Protein AF-A0A7L5XX58-F1 (afdb_monomer)

Secondary structure (DSSP, 8-state):
-HHHHHHHHHHHHH---HHHHHHHHHHHHHHHHHHTT--HHHHHHHHHHHHHHHHTS------TT---S----TTHHHHHHHHHHHHHHHHHHHHHSPPPPPPPGGG---PPPPPP--

Radius of gyration: 28.57 Å; Cα contacts (8 Å, |Δi|>4): 35; chains: 1; bounding box: 74×67×42 Å

Structure (mmCIF, N/CA/C/O backbone):
data_AF-A0A7L5XX58-F1
#
_entry.id   AF-A0A7L5XX58-F1
#
loop_
_atom_site.group_PDB
_atom_site.id
_atom_site.type_symbol
_atom_site.label_atom_id
_atom_site.label_alt_id
_atom_site.label_comp_id
_atom_site.label_asym_id
_atom_site.label_entity_id
_atom_site.label_seq_id
_atom_site.pdbx_PDB_ins_code
_atom_site.Cartn_x
_atom_site.Cartn_y
_atom_site.Cartn_z
_atom_site.occupancy
_atom_site.B_iso_or_equiv
_atom_site.auth_seq_id
_atom_site.auth_comp_id
_atom_site.auth_asym_id
_atom_site.auth_atom_id
_atom_site.pdbx_PDB_model_num
ATOM 1 N N . MET A 1 1 ? -2.709 -7.610 6.105 1.00 77.69 1 MET A N 1
ATOM 2 C CA . MET A 1 1 ? -3.744 -6.555 6.143 1.00 77.69 1 MET A CA 1
ATOM 3 C C . MET A 1 1 ? -4.716 -6.799 4.967 1.00 77.69 1 MET A C 1
ATOM 5 O O . MET A 1 1 ? -4.317 -7.492 4.032 1.00 77.69 1 MET A O 1
ATOM 9 N N . ILE A 1 2 ? -6.007 -6.428 5.061 1.00 89.56 2 ILE A N 1
ATOM 10 C CA . ILE A 1 2 ? -7.025 -6.839 4.059 1.00 89.56 2 ILE A CA 1
ATOM 11 C C . ILE A 1 2 ? -6.814 -6.135 2.718 1.00 89.56 2 ILE A C 1
ATOM 13 O O . ILE A 1 2 ? -6.962 -6.775 1.679 1.00 89.56 2 ILE A O 1
ATOM 17 N N . HIS A 1 3 ? -6.389 -4.870 2.749 1.00 93.19 3 HIS A N 1
ATOM 18 C CA . HIS A 1 3 ? -6.084 -4.095 1.553 1.00 93.19 3 HIS A CA 1
ATOM 19 C C . HIS A 1 3 ? -5.034 -4.790 0.672 1.00 93.19 3 HIS A C 1
ATOM 21 O O . HIS A 1 3 ? -5.299 -5.003 -0.502 1.00 93.19 3 HIS A O 1
ATOM 27 N N . GLU A 1 4 ? -3.922 -5.292 1.213 1.00 90.56 4 GLU A N 1
ATOM 28 C CA . GLU A 1 4 ? -2.876 -5.961 0.422 1.00 90.56 4 GLU A CA 1
ATOM 29 C C . GLU A 1 4 ? -3.365 -7.262 -0.235 1.00 90.56 4 GLU A C 1
ATOM 31 O O . GLU A 1 4 ? -3.028 -7.553 -1.381 1.00 90.56 4 GLU A O 1
ATOM 36 N N . ARG A 1 5 ? -4.188 -8.053 0.467 1.00 93.31 5 ARG A N 1
ATOM 37 C CA . ARG A 1 5 ? -4.749 -9.291 -0.104 1.00 93.31 5 ARG A CA 1
ATOM 38 C C . ARG A 1 5 ? -5.707 -8.993 -1.251 1.00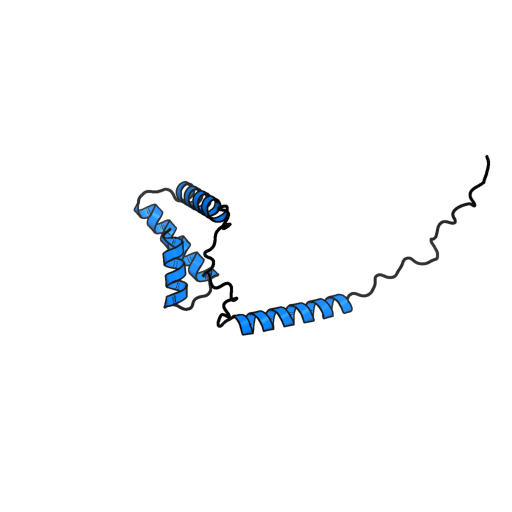 93.31 5 ARG A C 1
ATOM 40 O O . ARG A 1 5 ? -5.680 -9.689 -2.258 1.00 93.31 5 ARG A O 1
ATOM 47 N N . VAL A 1 6 ? -6.541 -7.971 -1.086 1.00 94.50 6 VAL A N 1
ATOM 48 C CA . VAL A 1 6 ? -7.502 -7.540 -2.104 1.00 94.50 6 VAL A CA 1
ATOM 49 C C . VAL A 1 6 ? -6.782 -6.924 -3.301 1.00 94.50 6 VAL A C 1
ATOM 51 O O . VAL A 1 6 ? -7.096 -7.271 -4.431 1.00 94.50 6 VAL A O 1
ATOM 54 N N . GLU A 1 7 ? -5.794 -6.061 -3.067 1.00 92.56 7 GLU A N 1
ATOM 55 C CA . GLU A 1 7 ? -4.992 -5.433 -4.119 1.00 92.56 7 GLU A CA 1
ATOM 56 C C . GLU A 1 7 ? -4.292 -6.496 -4.976 1.00 92.56 7 GLU A C 1
ATOM 58 O O . GLU A 1 7 ? -4.434 -6.485 -6.197 1.00 92.56 7 GLU A O 1
ATOM 63 N N . LYS A 1 8 ? -3.637 -7.479 -4.341 1.00 92.44 8 LYS A N 1
ATOM 64 C CA . LYS A 1 8 ? -2.985 -8.598 -5.038 1.00 92.44 8 LYS A CA 1
ATOM 65 C C . LYS A 1 8 ? -3.969 -9.453 -5.830 1.00 92.44 8 LYS A C 1
ATOM 67 O O . LYS A 1 8 ? -3.692 -9.746 -6.987 1.00 92.44 8 LYS A O 1
ATOM 72 N N . ALA A 1 9 ? -5.111 -9.812 -5.245 1.00 93.62 9 ALA A N 1
ATOM 73 C CA . ALA A 1 9 ? -6.129 -10.591 -5.947 1.00 93.62 9 ALA A CA 1
ATOM 74 C C . ALA A 1 9 ? -6.670 -9.841 -7.174 1.00 93.62 9 ALA A C 1
ATOM 76 O O . ALA A 1 9 ? -6.797 -10.418 -8.246 1.00 93.62 9 ALA A O 1
ATOM 77 N N . ILE A 1 10 ? -6.924 -8.534 -7.057 1.00 92.31 10 ILE A N 1
ATOM 78 C CA . ILE A 1 10 ? -7.417 -7.728 -8.180 1.00 92.31 10 ILE A CA 1
ATOM 79 C C . ILE A 1 10 ? -6.363 -7.615 -9.290 1.00 92.31 10 ILE A C 1
ATOM 81 O O . ILE A 1 10 ? -6.699 -7.743 -10.467 1.00 92.31 10 ILE A O 1
ATOM 85 N N . LEU A 1 11 ? -5.093 -7.419 -8.928 1.00 87.44 11 LEU A N 1
ATOM 86 C CA . LEU A 1 11 ? -3.990 -7.402 -9.891 1.00 87.44 11 LEU A CA 1
ATOM 87 C C . LEU A 1 11 ? -3.860 -8.737 -10.635 1.00 87.44 11 LEU A C 1
ATOM 89 O O . LEU A 1 11 ? -3.679 -8.740 -11.849 1.00 87.44 11 LEU A O 1
ATOM 93 N N . GLN A 1 12 ? -3.982 -9.854 -9.918 1.00 89.56 12 GLN A N 1
ATOM 94 C CA . GLN A 1 12 ? -3.822 -11.200 -10.471 1.00 89.56 12 GLN A CA 1
ATOM 95 C C . GLN A 1 12 ? -5.009 -11.633 -11.335 1.00 89.56 12 GLN A C 1
ATOM 97 O O . GLN A 1 12 ? -4.812 -12.096 -12.456 1.00 89.56 12 GLN A O 1
ATOM 102 N N . ASP A 1 13 ? -6.232 -11.466 -10.834 1.00 90.69 13 ASP A N 1
ATOM 103 C CA . ASP A 1 13 ? -7.424 -12.061 -11.446 1.00 90.69 13 ASP A CA 1
ATOM 104 C C . ASP A 1 13 ? -8.031 -11.178 -12.543 1.00 90.69 13 ASP A C 1
ATOM 106 O O . ASP A 1 13 ? -8.714 -11.676 -13.437 1.00 90.69 13 ASP A O 1
ATOM 110 N N . TYR A 1 14 ? -7.792 -9.864 -12.485 1.00 86.38 14 TYR A N 1
ATOM 111 C CA . TYR A 1 14 ? -8.425 -8.895 -13.385 1.00 86.38 14 TYR A CA 1
ATOM 112 C C . TYR A 1 14 ? -7.430 -8.096 -14.230 1.00 86.38 14 TYR A C 1
ATOM 114 O O . TYR A 1 14 ? -7.864 -7.223 -14.981 1.00 86.38 14 TYR A O 1
ATOM 122 N N . ALA A 1 15 ? -6.124 -8.377 -14.118 1.00 81.38 15 ALA A N 1
ATOM 123 C CA . ALA A 1 15 ? -5.057 -7.711 -14.872 1.00 81.38 15 ALA A CA 1
ATOM 124 C C . ALA A 1 15 ? -5.199 -6.173 -14.892 1.00 81.38 15 ALA A C 1
ATOM 126 O O . ALA A 1 15 ? -4.964 -5.509 -15.902 1.00 81.38 15 ALA A O 1
ATOM 127 N N . THR A 1 16 ? -5.663 -5.593 -13.782 1.00 80.06 16 THR A N 1
ATOM 128 C CA . THR A 1 16 ? -5.876 -4.146 -13.676 1.00 80.06 16 THR A CA 1
ATOM 129 C C . THR A 1 16 ? -4.570 -3.423 -13.388 1.00 80.06 16 THR A C 1
ATOM 131 O O . THR A 1 16 ? -3.655 -3.995 -12.810 1.00 80.06 16 THR A O 1
ATOM 134 N N . ILE A 1 17 ? -4.527 -2.119 -13.651 1.00 83.81 17 ILE A N 1
ATOM 135 C CA . ILE A 1 17 ? -3.411 -1.281 -13.212 1.00 83.81 17 ILE A CA 1
ATOM 136 C C . ILE A 1 17 ? -3.422 -1.066 -11.687 1.00 83.81 17 I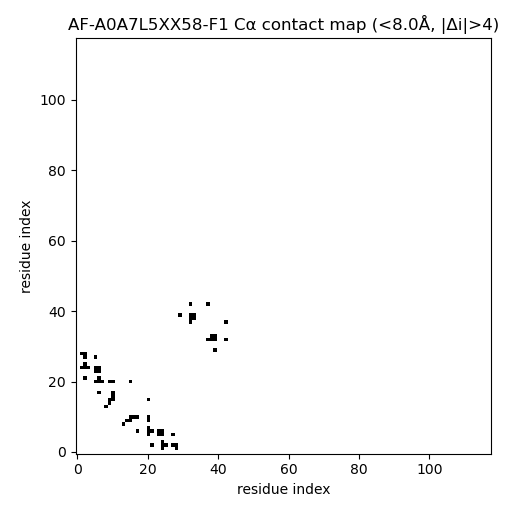LE A C 1
ATOM 138 O O . ILE A 1 17 ? -4.482 -0.902 -11.071 1.00 83.81 17 ILE A O 1
ATOM 142 N N . TYR A 1 18 ? -2.227 -0.984 -11.092 1.00 84.00 18 TYR A N 1
ATOM 143 C CA . TYR A 1 18 ? -2.014 -0.775 -9.652 1.00 84.00 18 TYR A CA 1
ATOM 144 C C . TYR A 1 18 ? -2.874 0.344 -9.029 1.00 84.00 18 TYR A C 1
ATOM 146 O O . TYR A 1 18 ? -3.534 0.077 -8.022 1.00 84.00 18 TYR A O 1
ATOM 154 N N . PRO A 1 19 ? -2.982 1.560 -9.611 1.00 90.81 19 PRO A N 1
ATOM 155 C CA . PRO A 1 19 ? -3.775 2.631 -9.003 1.00 90.81 19 PRO A CA 1
ATOM 156 C C . PRO A 1 19 ? -5.255 2.272 -8.819 1.00 90.81 19 PRO A C 1
ATOM 158 O O . PRO A 1 19 ? -5.880 2.672 -7.835 1.00 90.81 19 PRO A O 1
ATOM 161 N N . SER A 1 20 ? -5.828 1.512 -9.753 1.00 89.81 20 SER A N 1
ATOM 162 C CA . SER A 1 20 ? -7.227 1.089 -9.690 1.00 89.81 20 SER A CA 1
ATOM 163 C C . SER A 1 20 ? -7.428 -0.011 -8.651 1.00 89.81 20 SER A C 1
ATOM 165 O O . SER A 1 20 ? -8.344 0.096 -7.833 1.00 89.81 20 SER A O 1
ATOM 167 N N . ALA A 1 21 ? -6.549 -1.018 -8.631 1.00 91.50 21 ALA A N 1
ATOM 168 C CA . ALA A 1 21 ? -6.568 -2.076 -7.621 1.00 91.50 21 ALA A CA 1
ATOM 169 C C . ALA A 1 21 ? -6.463 -1.496 -6.202 1.00 91.50 21 ALA A C 1
ATOM 171 O O . ALA A 1 21 ? -7.263 -1.834 -5.326 1.00 91.50 21 ALA A O 1
ATOM 172 N N . HIS A 1 22 ? -5.561 -0.532 -6.016 1.00 93.12 22 HIS A N 1
ATOM 173 C CA . HIS A 1 22 ? -5.353 0.169 -4.755 1.00 93.12 22 HIS A CA 1
ATOM 174 C C . HIS A 1 22 ? -6.618 0.888 -4.261 1.00 93.12 22 HIS A C 1
ATOM 176 O O . HIS A 1 22 ? -7.003 0.776 -3.098 1.00 93.12 22 HIS A O 1
ATOM 182 N N . GLN A 1 23 ? -7.323 1.606 -5.142 1.00 95.44 23 GLN A N 1
ATOM 183 C CA . GLN A 1 23 ? -8.558 2.302 -4.763 1.00 95.44 23 GLN A CA 1
ATOM 184 C C . GLN A 1 23 ? -9.675 1.341 -4.349 1.00 95.44 23 GLN A C 1
ATOM 186 O O . GLN A 1 23 ? -10.453 1.650 -3.441 1.00 95.44 23 GLN A O 1
ATOM 191 N N . VAL A 1 24 ? -9.786 0.193 -5.019 1.00 95.31 24 VAL A N 1
ATOM 192 C CA . VAL A 1 24 ? -10.781 -0.827 -4.670 1.00 95.31 24 VAL A CA 1
ATOM 193 C C . VAL A 1 24 ? -10.436 -1.464 -3.325 1.00 95.31 24 VAL A C 1
ATOM 195 O O . VAL A 1 24 ? -11.313 -1.562 -2.463 1.00 95.31 24 VAL A O 1
ATOM 198 N N . ALA A 1 25 ? -9.166 -1.807 -3.108 1.00 95.69 25 ALA A N 1
ATOM 199 C CA . ALA A 1 25 ? -8.667 -2.320 -1.838 1.00 95.69 25 ALA A CA 1
ATOM 200 C C . ALA A 1 25 ? -8.965 -1.363 -0.670 1.00 95.69 25 ALA A C 1
ATOM 202 O O . ALA A 1 25 ? -9.574 -1.784 0.316 1.00 95.69 25 ALA A O 1
ATOM 203 N N . LEU A 1 26 ? -8.690 -0.064 -0.835 1.00 95.81 26 LEU A N 1
ATOM 204 C CA . LEU A 1 26 ? -8.958 0.965 0.176 1.00 95.81 26 LEU A CA 1
ATOM 205 C C . LEU A 1 26 ? -10.454 1.064 0.526 1.00 95.81 26 LEU A C 1
ATOM 207 O O . LEU A 1 26 ? -10.843 1.242 1.683 1.00 95.81 26 LEU A O 1
ATOM 211 N N . ARG A 1 27 ? -11.330 0.955 -0.481 1.00 96.88 27 ARG A N 1
ATOM 212 C CA . ARG A 1 27 ? -12.789 0.990 -0.280 1.00 96.88 27 ARG A CA 1
ATOM 213 C C . ARG A 1 27 ? -13.280 -0.238 0.478 1.00 96.88 27 ARG A C 1
ATOM 215 O O . ARG A 1 27 ? -14.117 -0.093 1.370 1.00 96.88 27 ARG A O 1
ATOM 222 N N . ILE A 1 28 ? -12.765 -1.417 0.138 1.00 97.00 28 ILE A N 1
ATOM 223 C CA . ILE A 1 28 ? -13.108 -2.672 0.814 1.00 97.00 28 ILE A CA 1
ATOM 224 C C . ILE A 1 28 ? -12.614 -2.649 2.260 1.00 97.00 28 ILE A C 1
ATOM 226 O O . ILE A 1 28 ? -13.374 -2.983 3.166 1.00 97.00 28 ILE A O 1
ATOM 230 N N . GLU A 1 29 ? -11.393 -2.183 2.502 1.00 96.25 29 GLU A N 1
ATOM 231 C CA . GLU A 1 29 ? -10.843 -2.065 3.850 1.00 96.25 29 GLU A CA 1
ATOM 232 C C . GLU A 1 29 ? -11.649 -1.091 4.716 1.00 96.25 29 GLU A C 1
ATOM 234 O O . GLU A 1 29 ? -12.027 -1.426 5.840 1.00 96.25 29 GLU A O 1
ATOM 239 N N . ARG A 1 30 ? -12.033 0.070 4.172 1.00 96.81 30 ARG A N 1
ATOM 240 C CA . ARG A 1 30 ? -12.922 1.010 4.869 1.00 96.81 30 ARG A CA 1
ATOM 241 C C . ARG A 1 30 ? -14.280 0.395 5.199 1.00 96.81 30 ARG A C 1
ATOM 243 O O . ARG A 1 30 ? -14.814 0.640 6.282 1.00 96.81 30 ARG A O 1
ATOM 250 N N . ALA A 1 31 ? -14.852 -0.383 4.282 1.00 97.00 31 ALA A N 1
ATOM 251 C CA . ALA A 1 31 ? -16.109 -1.084 4.522 1.00 97.00 31 ALA A CA 1
ATOM 252 C C . ALA A 1 31 ? -15.960 -2.159 5.613 1.00 97.00 31 ALA A C 1
ATOM 254 O O . ALA A 1 31 ? -16.823 -2.257 6.484 1.00 97.00 31 ALA A O 1
ATOM 255 N N . ALA A 1 32 ? -14.851 -2.901 5.616 1.00 96.06 32 ALA A N 1
ATOM 256 C CA . ALA A 1 32 ? -14.540 -3.896 6.636 1.00 96.06 32 ALA A CA 1
ATOM 257 C C . ALA A 1 32 ? -14.354 -3.256 8.022 1.00 96.06 32 ALA A C 1
ATOM 259 O O . ALA A 1 32 ? -14.961 -3.718 8.986 1.00 96.06 32 ALA A O 1
ATOM 260 N N . ALA A 1 33 ? -13.609 -2.148 8.115 1.00 95.88 33 ALA A N 1
ATOM 261 C CA . ALA A 1 33 ? -13.450 -1.380 9.352 1.00 95.88 33 ALA A CA 1
ATOM 262 C C . ALA A 1 33 ? -14.811 -0.915 9.898 1.00 95.88 33 ALA A C 1
ATOM 264 O O . ALA A 1 33 ? -15.123 -1.117 11.072 1.00 95.88 33 ALA A O 1
ATOM 265 N N . LYS A 1 34 ? -15.675 -0.384 9.023 1.00 97.12 34 LYS A N 1
ATOM 266 C CA . LYS A 1 34 ? -17.041 0.005 9.393 1.00 97.12 34 LYS A CA 1
ATOM 267 C C . LYS A 1 34 ? -17.868 -1.186 9.892 1.00 97.12 34 LYS A C 1
ATOM 269 O O . LYS A 1 34 ? -18.595 -1.034 10.870 1.00 97.12 34 LYS A O 1
ATOM 274 N N . ALA A 1 35 ? -17.772 -2.347 9.243 1.00 97.44 35 ALA A N 1
ATOM 275 C CA . ALA A 1 35 ? -18.536 -3.543 9.606 1.00 97.44 35 ALA A CA 1
ATOM 276 C C . ALA A 1 35 ? -18.179 -4.082 11.001 1.00 97.44 35 ALA A C 1
ATOM 278 O O . ALA A 1 35 ? -19.050 -4.606 11.689 1.00 97.44 35 ALA A O 1
ATOM 279 N N . VAL A 1 36 ? -16.931 -3.900 11.443 1.00 96.12 36 VAL A N 1
ATOM 280 C CA . VAL A 1 36 ? -16.482 -4.271 12.797 1.00 96.12 36 VAL A CA 1
ATOM 281 C C . VAL A 1 36 ? -16.648 -3.143 13.824 1.00 96.12 36 VAL A C 1
ATOM 283 O O . VAL A 1 36 ? -16.181 -3.260 14.952 1.00 96.12 36 VAL A O 1
ATOM 286 N N . GLY A 1 37 ? -17.302 -2.037 13.450 1.00 97.00 37 GLY A N 1
ATOM 287 C CA . GLY A 1 37 ? -17.534 -0.893 14.335 1.00 97.00 37 GLY A CA 1
ATOM 288 C C . GLY A 1 37 ? -16.304 -0.012 14.573 1.00 97.00 37 GLY A C 1
ATOM 289 O O . GLY A 1 37 ? -16.332 0.847 15.453 1.00 97.00 37 GLY A O 1
ATOM 290 N N . ALA A 1 38 ? -15.231 -0.186 13.799 1.00 96.19 38 ALA A N 1
ATOM 291 C CA . ALA A 1 38 ? -14.039 0.640 13.910 1.00 96.19 38 ALA A CA 1
ATOM 292 C C . ALA A 1 38 ? -14.218 1.962 13.131 1.00 96.19 38 ALA A C 1
ATOM 294 O O . ALA A 1 38 ? -14.532 1.945 11.935 1.00 96.19 38 ALA A O 1
ATOM 295 N N . PRO A 1 39 ? -14.003 3.132 13.762 1.00 96.75 39 PRO A N 1
ATOM 296 C CA . PRO A 1 39 ? -13.997 4.403 13.048 1.00 96.75 39 PRO A CA 1
ATOM 297 C C . PRO A 1 39 ? -12.820 4.462 12.064 1.00 96.75 39 PRO A C 1
ATOM 299 O O . PRO A 1 39 ? -11.699 4.078 12.394 1.00 96.75 39 PRO A O 1
ATOM 302 N N . TRP A 1 40 ? -13.067 4.993 10.859 1.00 96.50 40 TRP A N 1
ATOM 303 C CA . TRP A 1 40 ? -12.074 4.980 9.777 1.00 96.50 40 TRP A CA 1
ATOM 304 C C . TRP A 1 40 ? -10.767 5.688 10.145 1.00 96.50 40 TRP A C 1
ATOM 306 O O . TRP A 1 40 ? -9.708 5.106 9.981 1.00 96.50 40 TRP A O 1
ATOM 316 N N . LYS A 1 41 ? -10.823 6.924 10.663 1.00 97.12 41 LYS A N 1
ATOM 317 C CA . LYS A 1 41 ? -9.605 7.713 10.927 1.00 97.12 41 LYS A CA 1
ATOM 318 C C . LYS A 1 41 ? -8.637 7.030 11.914 1.00 97.12 41 LYS A C 1
ATOM 320 O O . LYS A 1 41 ? -7.461 6.937 11.581 1.00 97.12 41 LYS A O 1
ATOM 325 N N . PRO A 1 42 ? -9.080 6.538 13.091 1.00 97.50 42 PRO A N 1
ATOM 326 C CA . PRO A 1 42 ? -8.192 5.805 13.996 1.00 97.50 42 PRO A CA 1
ATOM 327 C C . PRO A 1 42 ? -7.657 4.500 13.403 1.00 97.50 42 PRO A C 1
ATOM 329 O O . PRO A 1 42 ? -6.493 4.175 13.607 1.00 97.50 42 PRO A O 1
ATOM 332 N N . TYR A 1 43 ? -8.490 3.773 12.653 1.00 96.00 43 TYR A N 1
ATOM 333 C CA . TYR A 1 43 ? -8.075 2.542 11.984 1.00 96.00 43 TYR A CA 1
ATOM 334 C C . TYR A 1 43 ? -6.982 2.805 10.939 1.00 96.00 43 TYR A C 1
ATOM 336 O O . TYR A 1 43 ? -5.938 2.165 10.963 1.00 96.00 43 TYR A O 1
ATOM 344 N N . ASP A 1 44 ? -7.208 3.780 10.061 1.00 95.31 44 ASP A N 1
ATOM 345 C CA . ASP A 1 44 ? -6.290 4.187 8.995 1.00 95.31 44 ASP A CA 1
ATOM 346 C C . ASP A 1 44 ? -4.946 4.664 9.564 1.00 95.31 44 ASP A C 1
ATOM 348 O O . ASP A 1 44 ? -3.886 4.242 9.105 1.00 95.31 44 ASP A O 1
ATOM 352 N N . ALA A 1 45 ? -4.975 5.455 10.643 1.00 96.56 45 ALA A N 1
ATOM 353 C CA . ALA A 1 45 ? -3.766 5.875 11.349 1.00 96.56 45 ALA A CA 1
ATOM 354 C C . ALA A 1 45 ? -2.983 4.681 11.923 1.00 96.56 45 ALA A C 1
ATOM 356 O O . ALA A 1 45 ? -1.772 4.599 11.735 1.00 96.56 45 ALA A O 1
ATOM 357 N N . PHE A 1 46 ? -3.673 3.732 12.561 1.00 95.25 46 PHE A N 1
ATOM 358 C CA . PHE A 1 46 ? -3.060 2.524 13.115 1.00 95.25 46 PHE A CA 1
ATOM 359 C C . PHE A 1 46 ? -2.442 1.625 12.032 1.00 95.25 46 PHE A C 1
ATOM 361 O O . PHE A 1 46 ? -1.307 1.171 12.171 1.00 95.25 46 PHE A O 1
ATOM 368 N N . ILE A 1 47 ? -3.155 1.386 10.928 1.00 93.19 47 ILE A N 1
ATOM 369 C CA . ILE A 1 47 ? -2.627 0.614 9.794 1.00 93.19 47 ILE A CA 1
ATOM 370 C C . ILE A 1 47 ? -1.436 1.330 9.145 1.00 93.19 47 ILE A C 1
ATOM 372 O O . ILE A 1 47 ? -0.450 0.676 8.800 1.00 93.19 47 ILE A O 1
ATOM 376 N N . THR A 1 48 ? -1.488 2.658 9.020 1.00 93.50 48 THR A N 1
ATOM 377 C CA . THR A 1 48 ? -0.377 3.472 8.501 1.00 93.50 48 THR A CA 1
ATOM 378 C C . THR A 1 48 ? 0.857 3.355 9.391 1.00 93.50 48 THR A C 1
ATOM 380 O O . THR A 1 48 ? 1.955 3.110 8.894 1.00 93.50 48 THR A O 1
ATOM 383 N N . GLU A 1 49 ? 0.690 3.468 10.708 1.00 96.00 49 GLU A N 1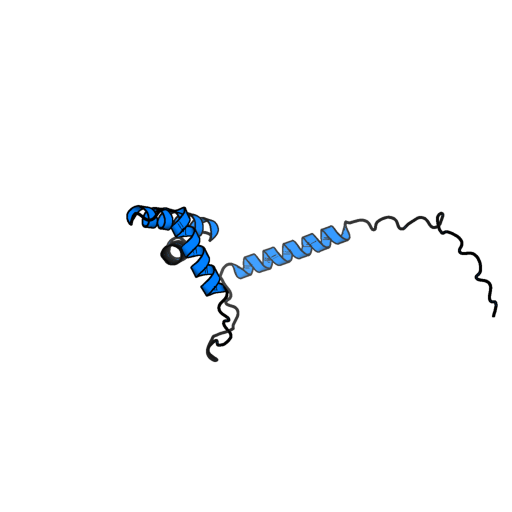
ATOM 384 C CA . GLU A 1 49 ? 1.772 3.303 11.679 1.00 96.00 49 GLU A CA 1
ATOM 385 C C . GLU A 1 49 ? 2.408 1.911 11.584 1.00 96.00 49 GLU A C 1
ATOM 387 O O . GLU A 1 49 ? 3.628 1.801 11.455 1.00 96.00 49 GLU A O 1
ATOM 392 N N . LEU A 1 50 ? 1.596 0.848 11.564 1.00 92.88 50 LEU A N 1
ATOM 393 C CA . LEU A 1 50 ? 2.085 -0.522 11.390 1.00 92.88 50 LEU A CA 1
ATOM 394 C C . LEU A 1 50 ? 2.839 -0.706 10.071 1.00 92.88 50 LEU A C 1
ATOM 396 O O . LEU A 1 50 ? 3.881 -1.359 10.046 1.00 92.88 50 LEU A O 1
ATOM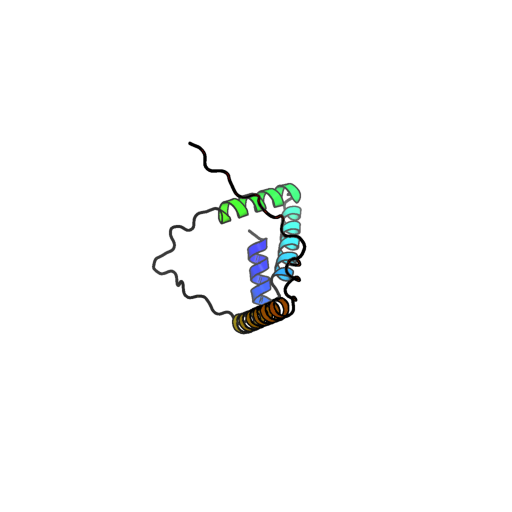 400 N N . SER A 1 51 ? 2.325 -0.132 8.983 1.00 89.06 51 SER A N 1
ATOM 401 C CA . SER A 1 51 ? 2.950 -0.215 7.659 1.00 89.06 51 SER A CA 1
ATOM 402 C C . SER A 1 51 ? 4.311 0.476 7.654 1.00 89.06 51 SER A C 1
ATOM 404 O O . SER A 1 51 ? 5.289 -0.110 7.197 1.00 89.06 51 SER A O 1
ATOM 406 N N . ASN A 1 52 ? 4.408 1.664 8.252 1.00 91.31 52 ASN A N 1
ATOM 407 C CA . ASN A 1 52 ? 5.673 2.379 8.413 1.00 91.31 52 ASN A CA 1
ATOM 408 C C . ASN A 1 52 ? 6.652 1.603 9.298 1.00 91.31 52 ASN A C 1
ATOM 410 O O . ASN A 1 52 ? 7.828 1.499 8.966 1.00 91.31 52 ASN A O 1
ATOM 414 N N . ALA A 1 53 ? 6.175 1.014 10.394 1.00 92.50 53 ALA A N 1
ATOM 415 C CA . ALA A 1 53 ? 7.004 0.212 11.285 1.00 92.50 53 ALA A CA 1
ATOM 416 C C . ALA A 1 53 ? 7.532 -1.062 10.611 1.00 92.50 53 ALA A C 1
ATOM 418 O O . ALA A 1 53 ? 8.626 -1.507 10.940 1.00 92.50 53 ALA A O 1
ATOM 419 N N . ILE A 1 54 ? 6.773 -1.662 9.688 1.00 86.75 54 ILE A N 1
ATOM 420 C CA . ILE A 1 54 ? 7.227 -2.794 8.868 1.00 86.75 54 ILE A CA 1
ATOM 421 C C . ILE A 1 54 ? 8.230 -2.319 7.814 1.00 86.75 54 ILE A C 1
ATOM 423 O O . ILE A 1 54 ? 9.281 -2.936 7.683 1.00 86.75 54 ILE A O 1
ATOM 427 N N . ALA A 1 55 ? 7.933 -1.225 7.110 1.00 83.94 55 ALA A N 1
ATOM 428 C CA . ALA A 1 55 ? 8.796 -0.663 6.071 1.00 83.94 55 ALA A CA 1
ATOM 429 C C . ALA A 1 55 ? 10.140 -0.151 6.618 1.00 83.94 55 ALA A C 1
ATOM 431 O O . ALA A 1 55 ? 11.143 -0.183 5.916 1.00 83.94 55 ALA A O 1
ATOM 432 N N . ALA A 1 56 ? 10.167 0.299 7.873 1.00 87.75 56 ALA A N 1
ATOM 433 C CA . ALA A 1 56 ? 11.379 0.736 8.558 1.00 87.75 56 ALA A CA 1
ATOM 434 C C . ALA A 1 56 ? 12.241 -0.423 9.087 1.00 87.75 56 ALA A C 1
ATOM 436 O O . ALA A 1 56 ? 13.324 -0.174 9.618 1.00 87.75 56 ALA A O 1
ATOM 437 N N . ARG A 1 57 ? 11.778 -1.681 9.001 1.00 83.81 57 ARG A N 1
ATOM 438 C CA . ARG A 1 57 ? 12.594 -2.829 9.413 1.00 83.81 57 ARG A CA 1
ATOM 439 C C . ARG A 1 57 ? 13.764 -2.958 8.458 1.00 83.81 57 ARG A C 1
ATOM 441 O O . ARG A 1 57 ? 13.574 -3.066 7.251 1.00 83.81 57 ARG A O 1
ATOM 448 N N . ASP A 1 58 ? 14.962 -2.995 9.021 1.00 75.00 58 ASP A N 1
ATOM 449 C CA . ASP A 1 58 ? 16.153 -3.257 8.236 1.00 75.00 58 ASP A CA 1
ATOM 450 C C . ASP A 1 58 ? 16.107 -4.706 7.730 1.00 75.00 58 ASP A C 1
ATOM 452 O O . ASP A 1 58 ? 16.074 -5.662 8.511 1.00 75.00 58 ASP A O 1
ATOM 456 N N . HIS A 1 59 ? 16.075 -4.876 6.410 1.00 69.56 59 HIS A N 1
ATOM 457 C CA . HIS A 1 59 ? 16.148 -6.180 5.755 1.00 69.56 59 HIS A CA 1
ATOM 458 C C . HIS A 1 59 ? 17.612 -6.633 5.628 1.00 69.56 59 HIS A C 1
ATOM 460 O O . HIS A 1 59 ? 18.025 -7.161 4.599 1.00 69.56 59 HIS A O 1
ATOM 466 N N . ALA A 1 60 ? 18.400 -6.434 6.689 1.00 63.91 60 ALA A N 1
ATOM 467 C CA . ALA A 1 60 ? 19.840 -6.691 6.729 1.00 63.91 60 ALA A CA 1
ATOM 468 C C . ALA A 1 60 ? 20.208 -8.175 6.565 1.00 63.91 60 ALA A C 1
ATOM 470 O O . ALA A 1 60 ? 21.371 -8.514 6.358 1.00 63.91 60 ALA A O 1
ATOM 471 N N . THR A 1 61 ? 19.235 -9.081 6.674 1.00 71.62 61 THR A N 1
ATOM 472 C CA . THR A 1 61 ? 19.448 -10.522 6.534 1.00 71.62 61 THR A CA 1
ATOM 473 C C . THR A 1 61 ? 18.406 -11.100 5.591 1.00 71.62 61 THR A C 1
ATOM 475 O O . THR A 1 61 ? 17.337 -11.556 5.994 1.00 71.62 61 THR A O 1
ATOM 478 N N . VAL A 1 62 ? 18.727 -11.060 4.304 1.00 73.81 62 VAL A N 1
ATOM 479 C CA . VAL A 1 62 ? 18.080 -11.900 3.297 1.00 73.81 62 VAL A CA 1
ATOM 480 C C . VAL A 1 62 ? 18.804 -13.244 3.238 1.00 73.81 62 VAL A C 1
ATOM 482 O O . VAL A 1 62 ? 19.980 -13.334 3.576 1.00 73.81 62 VAL A O 1
ATOM 485 N N . SER A 1 63 ? 18.103 -14.315 2.867 1.00 80.00 63 SER A N 1
ATOM 486 C CA . SER A 1 63 ? 18.753 -15.619 2.697 1.00 80.00 63 SER A CA 1
ATOM 487 C C . SER A 1 63 ? 19.800 -15.544 1.584 1.00 80.00 63 SER A C 1
ATOM 489 O O . SER A 1 63 ? 19.515 -14.983 0.532 1.00 80.00 63 SER A O 1
ATOM 491 N N . ASP A 1 64 ? 20.941 -16.217 1.751 1.00 82.94 64 ASP A N 1
ATOM 492 C CA . ASP A 1 64 ? 21.946 -16.392 0.684 1.00 82.94 64 ASP A CA 1
ATOM 493 C C . ASP A 1 64 ? 21.386 -17.094 -0.568 1.00 82.94 64 ASP A C 1
ATOM 495 O O . ASP A 1 64 ? 22.005 -17.100 -1.628 1.00 82.94 64 ASP A O 1
ATOM 499 N N . ARG A 1 65 ? 20.212 -17.725 -0.446 1.00 83.81 65 ARG A N 1
ATOM 500 C CA . ARG A 1 65 ? 19.476 -18.360 -1.545 1.00 83.81 65 ARG A CA 1
ATOM 501 C C . ARG A 1 65 ? 18.417 -17.456 -2.169 1.00 83.81 65 ARG A C 1
ATOM 503 O O . ARG A 1 65 ? 17.666 -17.928 -3.020 1.00 83.81 65 ARG A O 1
ATOM 510 N N 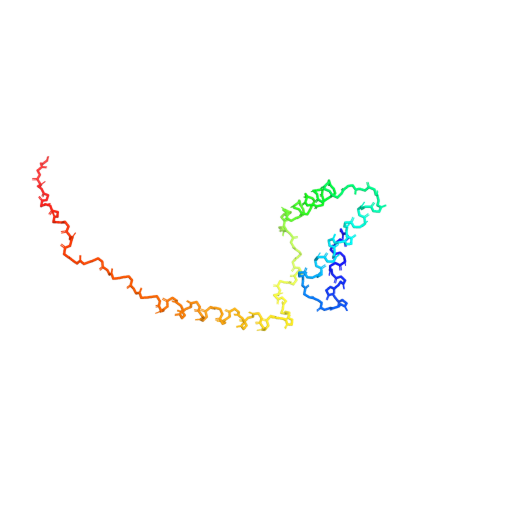. LEU A 1 66 ? 18.291 -16.210 -1.714 1.00 80.62 66 LEU A N 1
ATOM 511 C CA . LEU A 1 66 ? 17.377 -15.263 -2.327 1.00 80.62 66 LEU A CA 1
ATOM 512 C C . LEU A 1 66 ? 17.890 -14.960 -3.731 1.00 80.62 66 LEU A C 1
ATOM 514 O O . LEU A 1 66 ? 19.005 -14.475 -3.906 1.00 80.62 66 LEU A O 1
ATOM 518 N N . ASP A 1 67 ? 17.067 -15.270 -4.722 1.00 80.81 67 ASP A N 1
ATOM 519 C CA . ASP A 1 67 ? 17.339 -14.893 -6.095 1.00 80.81 67 ASP A CA 1
ATOM 520 C C . ASP A 1 67 ? 17.304 -13.363 -6.207 1.00 80.81 67 ASP A C 1
ATOM 522 O O . ASP A 1 67 ? 16.250 -12.739 -6.073 1.00 80.81 67 ASP A O 1
ATOM 526 N N . LEU A 1 68 ? 18.482 -12.762 -6.383 1.00 79.12 68 LEU A N 1
ATOM 527 C CA . LEU A 1 68 ? 18.649 -11.325 -6.595 1.00 79.12 68 LEU A CA 1
ATOM 528 C C . LEU A 1 68 ? 18.588 -10.958 -8.081 1.00 79.12 68 LEU A C 1
ATOM 530 O O . LEU A 1 68 ? 18.841 -9.802 -8.429 1.00 79.12 68 LEU A O 1
ATOM 534 N N . GLN A 1 69 ? 18.296 -11.917 -8.968 1.00 77.25 69 GLN A N 1
ATOM 535 C CA . GLN A 1 69 ? 18.089 -11.615 -10.371 1.00 77.25 69 GLN A CA 1
ATOM 536 C C . GLN A 1 69 ? 16.929 -10.616 -10.491 1.00 77.25 69 GLN A C 1
ATOM 538 O O . GLN A 1 69 ? 15.835 -10.871 -9.980 1.00 77.25 69 GLN A O 1
ATOM 543 N N . PRO A 1 70 ? 17.133 -9.471 -11.165 1.00 70.25 70 PRO A N 1
ATOM 544 C CA . PRO A 1 70 ? 16.035 -8.573 -11.476 1.00 70.25 70 PRO A CA 1
ATOM 545 C C . PRO A 1 70 ? 14.984 -9.348 -12.272 1.00 70.25 70 PRO A C 1
ATOM 547 O O . PRO A 1 70 ? 15.275 -9.876 -13.350 1.00 70.25 70 PRO A O 1
ATOM 550 N N . TYR A 1 71 ? 13.778 -9.462 -11.720 1.00 60.94 71 TYR A N 1
ATOM 551 C CA . TYR A 1 71 ? 12.673 -10.104 -12.417 1.00 60.94 71 TYR A CA 1
ATOM 552 C C . TYR A 1 71 ? 12.247 -9.212 -13.574 1.00 60.94 71 TYR A C 1
ATOM 554 O O . TYR A 1 71 ? 11.722 -8.127 -13.343 1.00 60.94 71 TYR A O 1
ATOM 562 N N . TYR A 1 72 ? 12.459 -9.696 -14.799 1.00 64.69 72 TYR A N 1
ATOM 563 C CA . TYR A 1 72 ? 11.887 -9.081 -15.986 1.00 64.69 72 TYR A CA 1
ATOM 564 C C . TYR A 1 72 ? 10.387 -9.370 -16.027 1.00 64.69 72 TYR A C 1
ATOM 566 O O . TYR A 1 72 ? 9.968 -10.522 -16.167 1.00 64.69 72 TYR A O 1
ATOM 574 N N . THR A 1 73 ? 9.577 -8.332 -15.883 1.00 71.88 73 THR A N 1
ATOM 575 C CA . THR A 1 73 ? 8.125 -8.410 -16.01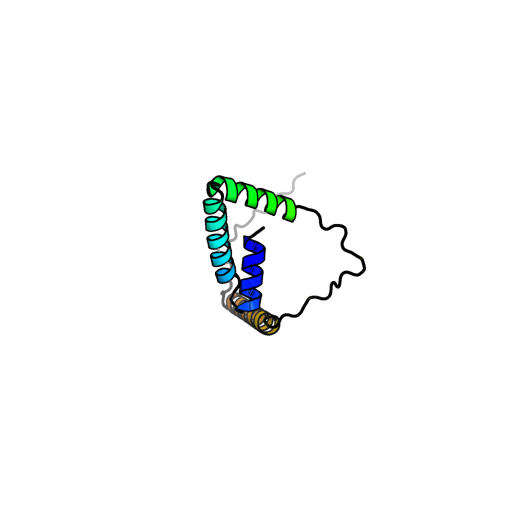6 1.00 71.88 73 THR A CA 1
ATOM 576 C C . THR A 1 73 ? 7.698 -8.203 -17.467 1.00 71.88 73 THR A C 1
ATOM 578 O O . THR A 1 73 ? 8.458 -7.702 -18.297 1.00 71.88 73 THR A O 1
ATOM 581 N N . PHE A 1 74 ? 6.455 -8.573 -17.787 1.00 58.69 74 PHE A N 1
ATOM 582 C CA . PHE A 1 74 ? 5.885 -8.365 -19.123 1.00 58.69 74 PHE A CA 1
ATOM 583 C C . PHE A 1 74 ? 5.879 -6.891 -19.552 1.00 58.69 74 PHE A C 1
ATOM 585 O O . PHE A 1 74 ? 5.916 -6.607 -20.745 1.00 58.69 74 PHE A O 1
ATOM 592 N N . GLU A 1 75 ? 5.871 -5.964 -18.593 1.00 76.94 75 GLU A N 1
ATOM 593 C CA . GLU A 1 75 ? 5.846 -4.523 -18.845 1.00 76.94 75 GLU A CA 1
ATOM 594 C C . GLU A 1 75 ? 7.252 -3.926 -18.986 1.00 76.94 75 GLU A C 1
ATOM 596 O O . GLU A 1 75 ? 7.397 -2.789 -19.428 1.00 76.94 75 GLU A O 1
ATOM 601 N N . ASP A 1 76 ? 8.309 -4.665 -18.640 1.00 79.69 76 ASP A N 1
ATOM 602 C CA . ASP A 1 76 ? 9.654 -4.092 -18.559 1.00 79.69 76 ASP A CA 1
ATOM 603 C C . ASP A 1 76 ? 10.195 -3.678 -19.922 1.00 79.69 76 ASP A C 1
ATOM 605 O O . ASP A 1 76 ? 10.880 -2.664 -20.023 1.00 79.69 76 ASP A O 1
ATOM 609 N N . ALA A 1 77 ? 9.849 -4.401 -20.989 1.00 79.25 77 ALA A N 1
ATOM 610 C CA . ALA A 1 77 ? 10.220 -4.006 -22.345 1.00 79.25 77 ALA A CA 1
ATOM 611 C C . ALA A 1 77 ? 9.613 -2.640 -22.720 1.00 79.25 77 ALA A C 1
ATOM 613 O O . ALA A 1 77 ? 10.314 -1.764 -23.237 1.00 79.25 77 ALA A O 1
ATOM 614 N N . ASP A 1 78 ? 8.336 -2.436 -22.395 1.00 81.38 78 ASP A N 1
ATOM 615 C CA . ASP A 1 78 ? 7.619 -1.191 -22.666 1.00 81.38 78 ASP A CA 1
ATOM 616 C C . ASP A 1 78 ? 8.106 -0.057 -21.754 1.00 81.38 78 ASP A C 1
ATOM 618 O O . ASP A 1 78 ? 8.311 1.071 -22.213 1.00 81.38 78 ASP A O 1
ATOM 622 N N . ASN A 1 79 ? 8.374 -0.358 -20.481 1.00 81.44 79 ASN A N 1
ATOM 623 C CA . ASN A 1 79 ? 8.927 0.581 -19.508 1.00 81.44 79 ASN A CA 1
ATOM 624 C C . ASN A 1 79 ? 10.333 1.042 -19.914 1.00 81.44 79 ASN A C 1
ATOM 626 O O . ASN A 1 79 ? 10.613 2.242 -19.899 1.00 81.44 79 ASN A O 1
ATOM 630 N N . LEU A 1 80 ? 11.205 0.127 -20.344 1.00 86.69 80 LEU A N 1
ATOM 631 C CA . LEU A 1 80 ? 12.542 0.454 -20.846 1.00 86.69 80 LEU A CA 1
ATOM 632 C C . LEU A 1 80 ? 12.466 1.321 -22.109 1.00 86.69 80 LEU A C 1
ATOM 634 O O . LEU A 1 80 ? 13.179 2.322 -22.216 1.00 86.69 80 LEU A O 1
ATOM 638 N N . ALA A 1 81 ? 11.565 0.996 -23.040 1.00 86.12 81 ALA A N 1
ATOM 639 C CA . ALA A 1 81 ? 11.343 1.801 -24.238 1.00 86.12 81 ALA A CA 1
ATOM 640 C C . ALA A 1 81 ? 10.812 3.208 -23.905 1.00 86.12 81 ALA A C 1
ATOM 642 O O . ALA A 1 81 ? 11.229 4.201 -24.512 1.00 86.12 81 ALA A O 1
ATOM 643 N N . LEU A 1 82 ? 9.912 3.318 -22.924 1.00 82.06 82 LEU A N 1
ATOM 644 C CA . LEU A 1 82 ? 9.390 4.592 -22.437 1.00 82.06 82 LEU A CA 1
ATOM 645 C C . LEU A 1 82 ? 10.492 5.442 -21.793 1.00 82.06 82 LEU A C 1
ATOM 647 O O . LEU A 1 82 ? 10.613 6.623 -22.126 1.00 82.06 82 LEU A O 1
ATOM 651 N N . VAL A 1 83 ? 11.310 4.854 -20.917 1.00 87.06 83 VAL A N 1
ATOM 652 C CA . VAL A 1 83 ? 12.439 5.541 -20.270 1.00 87.06 83 VAL A CA 1
ATOM 653 C C . VAL A 1 83 ? 13.427 6.050 -21.318 1.00 87.06 83 VAL A C 1
ATOM 655 O O . VAL A 1 83 ? 13.745 7.240 -21.314 1.00 87.06 83 VAL A O 1
ATOM 658 N N . ALA A 1 84 ? 13.817 5.214 -22.285 1.00 90.75 84 ALA A N 1
ATOM 659 C CA . ALA A 1 84 ? 14.725 5.610 -23.362 1.00 90.75 84 ALA A CA 1
ATOM 660 C C . ALA A 1 84 ? 14.189 6.807 -24.171 1.00 90.75 84 ALA A C 1
ATOM 662 O O . ALA A 1 84 ? 14.926 7.742 -24.496 1.00 90.75 84 ALA A O 1
ATOM 663 N N . ARG A 1 85 ? 12.881 6.833 -24.456 1.00 88.44 85 ARG A N 1
ATOM 664 C CA . ARG A 1 85 ? 12.231 7.970 -25.128 1.00 88.44 85 ARG A CA 1
ATOM 665 C C . ARG A 1 85 ? 12.252 9.244 -24.287 1.00 88.44 85 ARG A C 1
ATOM 667 O O . ARG A 1 85 ? 12.462 10.326 -24.837 1.00 88.44 85 ARG A O 1
ATOM 674 N N . ILE A 1 86 ? 12.003 9.139 -22.981 1.00 86.12 86 ILE A N 1
ATOM 675 C CA . ILE A 1 86 ? 12.045 10.285 -22.062 1.00 86.12 86 ILE A CA 1
ATOM 676 C C . ILE A 1 86 ? 13.460 10.864 -22.018 1.00 86.12 86 ILE A C 1
ATOM 678 O O . ILE A 1 86 ? 13.623 12.080 -22.107 1.00 86.12 86 ILE A O 1
ATOM 682 N N . GLU A 1 87 ? 14.481 10.014 -21.921 1.00 87.38 87 GLU A N 1
ATOM 683 C CA . GLU A 1 87 ? 15.880 10.442 -21.910 1.00 87.38 87 GLU A CA 1
ATOM 684 C C . GLU A 1 87 ? 16.279 11.120 -23.220 1.00 87.38 87 GLU A C 1
ATOM 686 O O . GLU A 1 87 ? 16.820 12.227 -23.193 1.00 87.38 87 GLU A O 1
ATOM 691 N N . ALA A 1 88 ? 15.918 10.536 -24.365 1.00 83.75 88 ALA A N 1
ATOM 692 C CA . ALA A 1 88 ? 16.144 11.148 -25.672 1.00 83.75 88 ALA A CA 1
ATOM 693 C C . ALA A 1 88 ? 15.456 12.521 -25.793 1.00 83.75 88 ALA A C 1
ATOM 695 O O . ALA A 1 88 ? 16.061 13.490 -26.257 1.00 83.75 88 ALA A O 1
ATOM 696 N N . GLY A 1 89 ? 14.212 12.640 -25.317 1.00 81.06 89 GLY A N 1
ATOM 697 C CA . GLY A 1 89 ? 13.476 13.905 -25.285 1.00 81.06 89 GLY A CA 1
ATOM 698 C C . GLY A 1 89 ? 14.100 14.945 -24.349 1.00 81.06 89 GLY A C 1
ATOM 699 O O . GLY A 1 89 ? 14.141 16.130 -24.680 1.00 81.06 89 GLY A O 1
ATOM 700 N N . ARG A 1 90 ? 14.643 14.516 -23.205 1.00 78.19 90 ARG A N 1
ATOM 701 C CA . ARG A 1 90 ? 15.341 15.386 -22.247 1.00 78.19 90 ARG A CA 1
ATOM 702 C C . ARG A 1 90 ? 16.655 15.912 -22.829 1.00 78.19 90 ARG A C 1
ATOM 704 O O . ARG A 1 90 ? 16.937 17.100 -22.688 1.00 78.19 90 ARG A O 1
ATOM 711 N N . ILE A 1 91 ? 17.408 15.067 -23.536 1.00 69.69 91 ILE A N 1
ATOM 712 C CA . ILE A 1 91 ? 18.622 15.465 -24.266 1.00 69.69 91 ILE A CA 1
ATOM 713 C C . ILE A 1 91 ? 18.271 16.469 -25.368 1.00 69.69 91 ILE A C 1
ATOM 715 O O . ILE A 1 91 ? 18.917 17.512 -25.470 1.00 69.69 91 ILE A O 1
ATOM 719 N N . ALA A 1 92 ? 17.220 16.207 -26.147 1.00 64.19 92 ALA A N 1
ATOM 720 C CA . ALA A 1 92 ? 16.755 17.111 -27.198 1.00 64.19 92 ALA A CA 1
ATOM 721 C C . ALA A 1 92 ? 16.297 18.471 -26.640 1.00 64.19 92 ALA A C 1
ATOM 723 O O . ALA A 1 92 ? 16.603 19.514 -27.210 1.00 64.19 92 ALA A O 1
ATOM 724 N N . HIS A 1 93 ? 15.603 18.487 -25.499 1.00 57.50 93 HIS A N 1
ATOM 725 C CA . HIS A 1 93 ? 15.204 19.727 -24.833 1.00 57.50 93 HIS A CA 1
ATOM 726 C C . HIS A 1 93 ? 16.415 20.504 -24.291 1.00 57.50 93 HIS A C 1
ATOM 728 O O . HIS A 1 93 ? 16.496 21.717 -24.471 1.00 57.50 93 HIS A O 1
ATOM 734 N N . ALA A 1 94 ? 17.378 19.817 -23.670 1.00 60.88 94 ALA A N 1
ATOM 735 C CA . ALA A 1 94 ? 18.604 20.431 -23.159 1.00 60.88 94 ALA A CA 1
ATOM 736 C C . ALA A 1 94 ? 19.471 21.033 -24.277 1.00 60.88 94 ALA A C 1
ATOM 738 O O . ALA A 1 94 ? 20.036 22.105 -24.103 1.00 60.88 94 ALA A O 1
ATOM 739 N N . SER A 1 95 ? 19.527 20.386 -25.443 1.00 58.72 95 SER A N 1
ATOM 740 C CA . SER A 1 95 ? 20.257 20.895 -26.613 1.00 58.72 95 SER A CA 1
ATOM 741 C C . SER A 1 95 ? 19.516 22.007 -27.368 1.00 58.72 95 SER A C 1
ATOM 743 O O . SER A 1 95 ? 20.133 22.741 -28.137 1.00 58.72 95 SER A O 1
ATOM 745 N N . ARG A 1 96 ? 18.210 22.186 -27.123 1.00 59.31 96 ARG A N 1
ATOM 746 C CA . ARG A 1 96 ? 17.397 23.287 -27.669 1.00 59.31 96 ARG A CA 1
ATOM 747 C C . ARG A 1 96 ? 17.348 24.520 -26.761 1.00 59.31 96 ARG A C 1
ATOM 749 O O . ARG A 1 96 ? 16.953 25.590 -27.225 1.00 59.31 96 ARG A O 1
ATOM 756 N N . ALA A 1 97 ? 17.737 24.390 -25.492 1.00 58.28 97 ALA A N 1
ATOM 757 C CA . ALA A 1 97 ? 17.965 25.533 -24.620 1.00 58.28 97 ALA A CA 1
ATOM 758 C C . ALA A 1 97 ? 19.170 26.315 -25.166 1.00 58.28 97 ALA A C 1
ATOM 760 O O . ALA A 1 97 ? 20.299 25.832 -25.130 1.00 58.28 97 ALA A O 1
ATOM 761 N N . GLN A 1 98 ? 18.923 27.501 -25.733 1.00 59.22 98 GLN A N 1
ATOM 762 C CA . GLN A 1 98 ? 20.004 28.372 -26.195 1.00 59.22 98 GLN A CA 1
ATOM 763 C C . GLN A 1 98 ? 20.947 28.662 -25.018 1.00 59.22 98 GLN A C 1
ATOM 765 O O . GLN A 1 98 ? 20.457 28.907 -23.910 1.00 59.22 98 GLN A O 1
ATOM 770 N N . PRO A 1 99 ? 22.278 28.661 -25.220 1.00 57.00 99 PRO A N 1
ATOM 771 C CA . PRO A 1 99 ? 23.172 29.165 -24.194 1.00 57.00 99 PRO A CA 1
ATOM 772 C C . PRO A 1 99 ? 22.760 30.608 -23.904 1.00 57.00 99 PRO A C 1
ATOM 774 O O . PRO A 1 99 ? 22.655 31.422 -24.824 1.00 57.00 99 PRO A O 1
ATOM 777 N N . MET A 1 100 ? 22.477 30.902 -22.632 1.00 56.97 100 MET A N 1
ATOM 778 C CA . MET A 1 100 ? 22.244 32.272 -22.178 1.00 56.97 100 MET A CA 1
ATOM 779 C C . MET A 1 100 ? 23.371 33.144 -22.742 1.00 56.97 100 MET A C 1
ATOM 781 O O . MET A 1 100 ? 24.535 32.746 -22.608 1.00 56.97 100 MET A O 1
ATOM 785 N N . PRO A 1 101 ? 23.070 34.281 -23.398 1.00 56.34 101 PRO A N 1
ATOM 786 C CA . PRO A 1 101 ? 24.117 35.151 -23.904 1.00 56.34 101 PRO A CA 1
ATOM 787 C C . PRO A 1 101 ? 25.038 35.496 -22.735 1.00 56.34 101 PRO A C 1
ATOM 789 O O . PRO A 1 101 ? 24.591 36.013 -21.709 1.00 56.34 101 PRO A O 1
ATOM 792 N N . GLY A 1 102 ? 26.313 35.118 -22.864 1.00 54.34 102 GLY A N 1
ATOM 793 C CA . GLY A 1 102 ? 27.322 35.433 -21.862 1.00 54.34 102 GLY A CA 1
ATOM 794 C C . GLY A 1 102 ? 27.362 36.947 -21.638 1.00 54.34 102 GLY A C 1
ATOM 795 O O . GLY A 1 102 ? 27.096 37.701 -22.579 1.00 54.34 102 GLY A O 1
ATOM 796 N N . PRO A 1 103 ? 27.659 37.414 -20.413 1.00 56.06 103 PRO A N 1
ATOM 797 C CA . PRO A 1 103 ? 27.677 38.840 -20.125 1.00 56.06 103 PRO A CA 1
ATOM 798 C C . PRO A 1 103 ? 28.615 39.556 -21.104 1.00 56.06 103 PRO A C 1
ATOM 800 O O . PRO A 1 103 ? 29.764 39.146 -21.294 1.00 56.06 103 PRO A O 1
ATOM 803 N N . SER A 1 104 ? 28.092 40.603 -21.748 1.00 54.03 104 SER A N 1
ATOM 804 C CA . SER A 1 104 ? 28.839 41.473 -22.656 1.00 54.03 104 SER A CA 1
ATOM 805 C C . SER A 1 104 ? 30.131 41.936 -21.984 1.00 54.03 104 SER A C 1
ATOM 807 O O . SER A 1 104 ? 30.122 42.400 -20.844 1.00 54.03 104 SER A O 1
ATOM 809 N N . GLN A 1 105 ? 31.253 41.837 -22.699 1.00 54.94 105 GLN A N 1
ATOM 810 C CA . GLN A 1 105 ? 32.581 42.235 -22.217 1.00 54.94 105 GLN A CA 1
ATOM 811 C C . GLN A 1 105 ? 32.697 43.735 -21.874 1.00 54.94 105 GLN A C 1
ATOM 813 O O . GLN A 1 105 ? 33.730 44.152 -21.356 1.00 54.94 105 GLN A O 1
ATOM 818 N N . ALA A 1 106 ? 31.655 44.530 -22.134 1.00 54.88 106 ALA A N 1
ATOM 819 C CA . ALA A 1 106 ? 31.612 45.965 -21.878 1.00 54.88 106 ALA A CA 1
ATOM 820 C C . ALA A 1 106 ? 31.480 46.355 -20.390 1.00 54.88 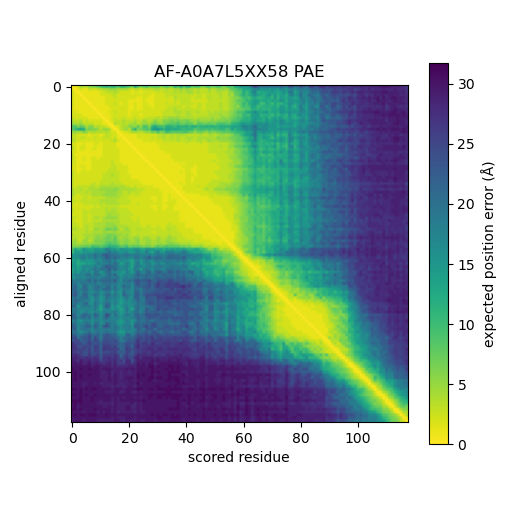106 ALA A C 1
ATOM 822 O O . ALA A 1 106 ? 31.726 47.511 -20.072 1.00 54.88 106 ALA A O 1
ATOM 823 N N . ASP A 1 107 ? 31.159 45.416 -19.488 1.00 54.28 107 ASP A N 1
ATOM 824 C CA . ASP A 1 107 ? 30.887 45.707 -18.065 1.00 54.28 107 ASP A CA 1
ATOM 825 C C . ASP A 1 107 ? 31.900 45.089 -17.085 1.00 54.28 107 ASP A C 1
ATOM 827 O O . ASP A 1 107 ? 31.610 44.868 -15.909 1.00 54.28 107 ASP A O 1
ATOM 831 N N . ARG A 1 108 ? 33.124 44.787 -17.534 1.00 48.28 108 ARG A N 1
ATOM 832 C CA . ARG A 1 108 ? 34.166 44.326 -16.605 1.00 48.28 108 ARG A CA 1
ATOM 833 C C . ARG A 1 108 ? 34.697 45.506 -15.776 1.00 48.28 108 ARG A C 1
ATOM 835 O O . ARG A 1 108 ? 35.335 46.384 -16.355 1.00 48.28 108 ARG A O 1
ATOM 842 N N . PRO A 1 109 ? 34.520 45.530 -14.439 1.00 55.12 109 PRO A N 1
ATOM 843 C CA . PRO A 1 109 ? 35.188 46.522 -13.612 1.00 55.12 109 PRO A CA 1
ATOM 844 C C . PRO A 1 109 ? 36.702 46.299 -13.6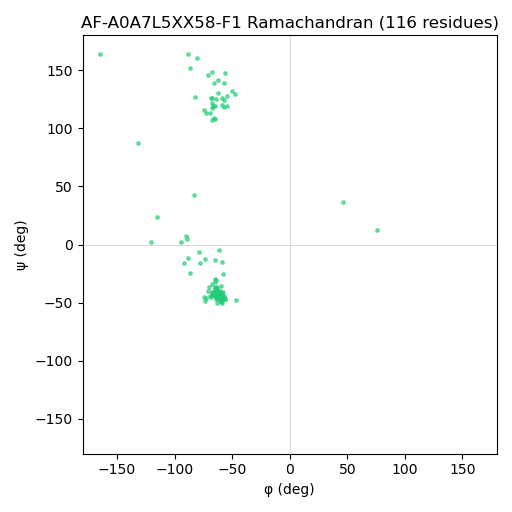94 1.00 55.12 109 PRO A C 1
ATOM 846 O O . PRO A 1 109 ? 37.205 45.200 -13.454 1.00 55.12 109 PRO A O 1
ATOM 849 N N . VAL A 1 110 ? 37.428 47.353 -14.062 1.00 57.62 110 VAL A N 1
ATOM 850 C CA . VAL A 1 110 ? 38.891 47.388 -14.032 1.00 57.62 110 VAL A CA 1
ATOM 851 C C . VAL A 1 110 ? 39.319 47.339 -12.566 1.00 57.62 110 VAL A C 1
ATOM 853 O O . VAL A 1 110 ? 39.140 48.308 -11.830 1.00 57.62 110 VAL A O 1
ATOM 856 N N . CYS A 1 111 ? 39.859 46.205 -12.115 1.00 50.41 111 CYS A N 1
ATOM 857 C CA . CYS A 1 111 ? 40.530 46.142 -10.819 1.00 50.41 111 CYS A CA 1
ATOM 858 C C . CYS A 1 111 ? 41.753 47.077 -10.844 1.00 50.41 111 CYS A C 1
ATOM 860 O O . CYS A 1 111 ? 42.551 46.988 -11.783 1.00 50.41 111 CYS A O 1
ATOM 862 N N . PRO A 1 112 ? 41.932 47.962 -9.847 1.00 59.25 112 PRO A N 1
ATOM 863 C CA . PRO A 1 112 ? 43.124 48.792 -9.776 1.00 59.25 112 PRO A CA 1
ATOM 864 C C . PRO A 1 112 ? 44.355 47.916 -9.490 1.00 59.25 112 PRO A C 1
ATOM 866 O O . PRO A 1 112 ? 44.233 46.891 -8.810 1.00 59.25 112 PRO A O 1
ATOM 869 N N . PRO A 1 113 ? 45.544 48.290 -9.996 1.00 49.34 113 PRO A N 1
ATOM 870 C CA . PRO A 1 113 ? 46.760 47.532 -9.747 1.00 49.34 113 PRO A CA 1
ATOM 871 C C . PRO A 1 113 ? 47.090 47.596 -8.253 1.00 49.34 113 PRO A C 1
ATOM 873 O O . PRO A 1 113 ? 47.278 48.675 -7.691 1.00 49.34 113 PRO A O 1
ATOM 876 N N . GLY A 1 114 ? 47.115 46.428 -7.610 1.00 45.97 114 GLY A N 1
ATOM 877 C CA . GLY A 1 114 ? 47.460 46.283 -6.202 1.00 45.97 114 GLY A CA 1
ATOM 878 C C . GLY A 1 114 ? 48.864 46.816 -5.932 1.00 45.97 114 GLY A C 1
ATOM 879 O O . GLY A 1 114 ? 49.841 46.335 -6.506 1.00 45.97 114 GLY A O 1
ATOM 880 N N . GLY A 1 115 ? 48.950 47.821 -5.062 1.00 40.44 115 GLY A N 1
ATOM 881 C CA . GLY A 1 115 ? 50.210 48.305 -4.521 1.00 40.44 115 GLY A CA 1
ATOM 882 C C . GLY A 1 115 ? 50.832 47.251 -3.609 1.00 40.44 115 GLY A C 1
ATOM 883 O O . GLY A 1 115 ? 50.227 46.843 -2.620 1.00 40.44 115 GLY A O 1
ATOM 884 N N . LEU A 1 116 ? 52.050 46.833 -3.953 1.00 55.75 116 LEU A N 1
ATOM 885 C CA . LEU A 1 116 ? 53.001 46.237 -3.020 1.00 55.75 116 LEU A CA 1
ATOM 886 C C . LEU A 1 116 ? 53.468 47.323 -2.045 1.00 55.75 116 LEU A C 1
ATOM 888 O O . LEU A 1 116 ? 54.004 48.331 -2.505 1.00 55.75 116 LEU A O 1
ATOM 892 N N . ALA A 1 117 ? 53.352 47.092 -0.739 1.00 45.94 117 ALA A N 1
ATOM 893 C CA . ALA A 1 117 ? 54.270 47.627 0.272 1.00 45.94 117 ALA A CA 1
ATOM 894 C C . ALA A 1 117 ? 54.078 46.856 1.604 1.00 45.94 117 ALA A C 1
ATOM 896 O O . ALA A 1 117 ? 53.071 46.159 1.741 1.00 45.94 117 ALA A O 1
ATOM 897 N N . PRO A 1 118 ? 55.023 46.953 2.553 1.00 54.91 118 PRO A N 1
ATOM 898 C CA . PRO A 1 118 ? 55.985 45.914 2.917 1.00 54.91 118 PRO A CA 1
ATOM 899 C C . PRO A 1 118 ? 55.663 45.165 4.219 1.00 54.91 118 PRO A C 1
ATOM 901 O O . PRO A 1 118 ? 54.906 45.699 5.061 1.00 54.91 118 PRO A O 1
#

Mean predicted aligned error: 16.0 Å

Foldseek 3Di:
DQLVVQLVCCCPVVVDDSVVSNVVSLVVVCVVCVVVVHDDPVVVVVVVVVVVVVVPDPPVDDPPPPPPPPDDDPCNVVVVVVVVVVVVVVVVVVVPPPPDPDPDPPPDDDDDPDDDDD

Solvent-accessible surface area (backbone atoms only — not comparable to full-atom values): 7370 Å² total; per-residue (Å²): 113,68,35,63,56,44,24,51,48,39,37,70,79,64,71,48,58,67,74,60,26,46,53,52,15,53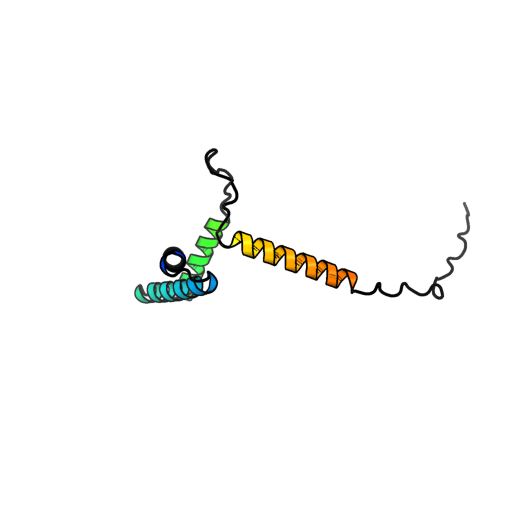,52,52,40,50,50,51,37,49,74,73,70,41,60,61,70,66,49,51,52,52,54,49,52,52,50,50,59,57,70,67,52,81,76,86,76,68,61,94,80,58,81,80,69,81,79,82,51,94,58,45,66,59,51,52,51,50,50,54,50,50,51,54,50,50,52,54,50,60,73,65,53,71,79,74,82,71,81,66,83,88,72,69,82,81,76,77,85,79,80,86,81,136

pLDDT: mean 79.6, std 15.97, range [40.44, 97.5]

Sequence (118 aa):
MIHERVEKAILQDYATIYPSAHQVALRIERAAAKAVGAPWKPYDAFITELSNAIAARDHATVSDRLDLQPYYTFEDADNLALVARIEAGRIAHASRAQPMPGPSQADRPVCPPGGLAP

Nearest PDB structures (foldseek):
  3aql-assembly1_B  TM=3.914E-01  e=2.567E+00  Escherichia coli DH1
  3aqk-assembly1_A  TM=4.300E-01  e=4.080E+00  Escherichia coli DH1